Protein AF-A0A1M6HDS9-F1 (afdb_monomer_lite)

Organism: NCBI:txid1123357

Structure (mmCIF, N/CA/C/O backbone):
data_AF-A0A1M6HDS9-F1
#
_entry.id   AF-A0A1M6HDS9-F1
#
loop_
_atom_site.group_PDB
_atom_site.id
_atom_site.type_symbol
_atom_site.label_atom_id
_atom_site.label_alt_id
_atom_site.label_comp_id
_atom_site.label_asym_id
_atom_site.label_entity_id
_atom_site.label_seq_id
_atom_site.pdbx_PDB_ins_code
_atom_site.Cartn_x
_atom_site.Cartn_y
_atom_site.Cartn_z
_atom_site.occupancy
_atom_site.B_iso_or_equiv
_atom_site.auth_seq_id
_atom_site.auth_comp_id
_atom_site.auth_asym_id
_atom_site.auth_atom_id
_atom_site.pdbx_PDB_model_num
ATOM 1 N N . MET A 1 1 ? 6.296 21.618 15.521 1.00 46.56 1 MET A N 1
ATOM 2 C CA . MET A 1 1 ? 6.497 20.164 15.352 1.00 46.56 1 MET A CA 1
ATOM 3 C C . MET A 1 1 ? 5.386 19.654 14.455 1.00 46.56 1 MET A C 1
ATOM 5 O O . MET A 1 1 ? 4.232 19.790 14.834 1.00 46.56 1 MET A O 1
ATOM 9 N N . GLY A 1 2 ? 5.712 19.210 13.240 1.00 70.62 2 GLY A N 1
ATOM 10 C CA . GLY A 1 2 ? 4.711 18.719 12.289 1.00 70.62 2 GLY A CA 1
ATOM 11 C C . GLY A 1 2 ? 4.172 17.358 12.721 1.00 70.62 2 GLY A C 1
ATOM 12 O O . GLY A 1 2 ? 4.923 16.545 13.257 1.00 70.62 2 GLY A O 1
ATOM 13 N N . MET A 1 3 ? 2.880 17.123 12.509 1.00 78.19 3 MET A N 1
ATOM 14 C CA . MET A 1 3 ? 2.265 15.825 12.791 1.00 78.19 3 MET A CA 1
ATOM 15 C C . MET A 1 3 ? 2.908 14.748 11.917 1.00 78.19 3 MET A C 1
ATOM 17 O O . MET A 1 3 ? 3.199 14.991 10.742 1.00 78.19 3 MET A O 1
ATOM 21 N N . SER A 1 4 ? 3.138 13.563 12.474 1.00 87.75 4 SER A N 1
ATOM 22 C CA . SER A 1 4 ? 3.615 12.423 11.693 1.00 87.75 4 SER A CA 1
ATOM 23 C C . SER A 1 4 ? 2.498 11.874 10.805 1.00 87.75 4 SER A C 1
ATOM 25 O O . SER A 1 4 ? 1.312 12.048 11.085 1.00 87.75 4 SER A O 1
ATOM 27 N N . VAL A 1 5 ? 2.861 11.156 9.744 1.00 87.56 5 VAL A N 1
ATOM 28 C CA . VAL A 1 5 ? 1.887 10.470 8.880 1.00 87.56 5 VAL A CA 1
ATOM 29 C C . VAL A 1 5 ? 0.990 9.499 9.664 1.00 87.56 5 VAL A C 1
ATOM 31 O O . VAL A 1 5 ? -0.206 9.396 9.408 1.00 87.56 5 VAL A O 1
ATOM 34 N N . ALA A 1 6 ? 1.550 8.848 10.687 1.00 89.75 6 ALA A N 1
ATOM 35 C CA . ALA A 1 6 ? 0.832 7.952 11.585 1.00 89.75 6 ALA A CA 1
ATOM 36 C C . ALA A 1 6 ? -0.214 8.701 12.433 1.00 89.75 6 ALA A C 1
ATOM 38 O O . ALA A 1 6 ? -1.326 8.210 12.633 1.00 89.75 6 ALA A O 1
ATOM 39 N N . GLN A 1 7 ? 0.111 9.919 12.878 1.00 90.56 7 GLN A N 1
ATOM 40 C CA . GLN A 1 7 ? -0.838 10.796 13.567 1.00 90.56 7 GLN A CA 1
ATOM 41 C C . GLN A 1 7 ? -1.933 11.288 12.617 1.00 90.56 7 GLN A C 1
ATOM 43 O O . GLN A 1 7 ? -3.107 11.211 12.972 1.00 90.56 7 GLN A O 1
ATOM 48 N N . ARG A 1 8 ? -1.579 11.687 11.387 1.00 92.19 8 ARG A N 1
ATOM 49 C CA . ARG A 1 8 ? -2.563 12.083 10.366 1.00 92.19 8 ARG A CA 1
ATOM 50 C C . ARG A 1 8 ? -3.534 10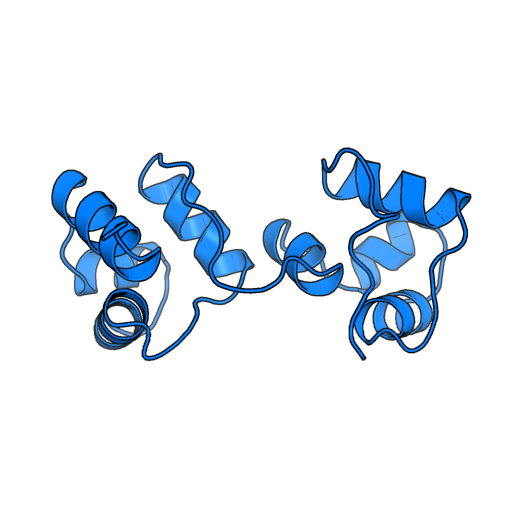.949 10.022 1.00 92.19 8 ARG A C 1
ATOM 52 O O . ARG A 1 8 ? -4.730 11.191 9.907 1.00 92.19 8 ARG A O 1
ATOM 59 N N . LEU A 1 9 ? -3.053 9.704 9.936 1.00 92.38 9 LEU A N 1
ATOM 60 C CA . LEU A 1 9 ? -3.911 8.525 9.763 1.00 92.38 9 LEU A CA 1
ATOM 61 C C . LEU A 1 9 ? -4.944 8.409 10.890 1.00 92.38 9 LEU A C 1
ATOM 63 O O . LEU A 1 9 ? -6.128 8.183 10.636 1.00 92.38 9 LEU A O 1
ATOM 67 N N . ARG A 1 10 ? -4.495 8.557 12.140 1.00 92.81 10 ARG A N 1
ATOM 68 C CA . ARG A 1 10 ? -5.378 8.495 13.307 1.00 92.81 10 ARG A CA 1
ATOM 69 C C . ARG A 1 10 ? -6.440 9.588 13.254 1.00 92.81 10 ARG A C 1
ATOM 71 O O . ARG A 1 10 ? -7.604 9.303 13.523 1.00 92.81 10 ARG A O 1
ATOM 78 N N . GLU A 1 11 ? -6.049 10.814 12.928 1.00 92.94 11 GLU A N 1
ATOM 79 C CA . GLU A 1 11 ? -6.971 11.945 12.803 1.00 92.94 11 GLU A CA 1
ATOM 80 C C . GLU A 1 11 ? -7.995 11.716 11.696 1.00 92.94 11 GLU A C 1
ATOM 82 O O . GLU A 1 11 ? -9.188 11.843 11.956 1.00 92.94 11 GLU A O 1
ATOM 87 N N . ALA A 1 12 ? -7.559 11.274 10.514 1.00 92.88 12 ALA A N 1
ATOM 88 C CA . ALA A 1 12 ? -8.449 10.946 9.404 1.00 92.88 12 ALA A CA 1
ATOM 89 C C . ALA A 1 12 ? -9.452 9.842 9.783 1.00 92.88 12 ALA A C 1
ATOM 91 O O . ALA A 1 12 ? -10.650 9.971 9.533 1.00 92.88 12 ALA A O 1
ATOM 92 N N . ARG A 1 13 ? -9.001 8.781 10.473 1.00 95.00 13 ARG A N 1
ATOM 93 C CA . ARG A 1 13 ? -9.898 7.725 10.969 1.00 95.00 13 ARG A CA 1
ATOM 94 C C . ARG A 1 13 ? -10.936 8.275 11.953 1.00 95.00 13 ARG A C 1
ATOM 96 O O . ARG A 1 13 ? -12.104 7.893 11.886 1.00 95.00 13 ARG A O 1
ATOM 103 N N . VAL A 1 14 ? -10.510 9.116 12.897 1.00 94.50 14 VAL A N 1
ATOM 104 C CA . VAL A 1 14 ? -11.399 9.707 13.910 1.00 94.50 14 VAL A CA 1
ATOM 105 C C . VAL A 1 14 ? -12.389 10.681 13.271 1.00 94.50 14 VAL A C 1
ATOM 107 O O . VAL A 1 14 ? -13.565 10.639 13.620 1.00 94.50 14 VAL A O 1
ATOM 110 N N . ALA A 1 15 ? -11.952 11.489 12.304 1.00 93.12 15 ALA A N 1
ATOM 111 C CA . ALA A 1 15 ? -12.812 12.386 11.535 1.00 93.12 15 ALA A CA 1
ATOM 112 C C . ALA A 1 15 ? -13.873 11.617 10.730 1.00 93.12 15 ALA A C 1
ATOM 114 O O . ALA A 1 15 ? -15.022 12.042 10.664 1.00 93.12 15 ALA A O 1
ATOM 115 N N . ALA A 1 16 ? -13.524 10.435 10.211 1.00 91.94 16 ALA A N 1
ATOM 116 C CA . ALA A 1 16 ? -14.464 9.517 9.567 1.00 91.94 16 ALA A CA 1
ATOM 117 C C . ALA A 1 16 ? -15.388 8.767 10.557 1.00 91.94 16 ALA A C 1
ATOM 119 O O . ALA A 1 16 ? -16.192 7.932 10.142 1.00 91.94 16 ALA A O 1
ATOM 120 N N . GLY A 1 17 ? -15.265 9.008 11.869 1.00 94.12 17 GLY A N 1
ATOM 121 C CA . GLY A 1 17 ? -16.089 8.372 12.902 1.00 94.12 17 GLY A CA 1
ATOM 122 C C . GLY A 1 17 ? -15.838 6.869 13.072 1.00 94.12 17 GLY A C 1
ATOM 123 O O . GLY A 1 17 ? -16.690 6.158 13.605 1.00 94.12 17 GLY A O 1
ATOM 124 N N . LEU A 1 18 ? -14.692 6.360 12.609 1.00 94.12 18 LEU A N 1
ATOM 125 C CA . LEU A 1 18 ? -14.389 4.930 12.610 1.00 94.12 18 LEU A CA 1
ATOM 126 C C . LEU A 1 18 ? -13.557 4.526 13.826 1.00 94.12 18 LEU A C 1
ATOM 128 O O . LEU A 1 18 ? -12.581 5.185 14.179 1.00 94.12 18 LEU A O 1
ATOM 132 N N . THR A 1 19 ? -13.858 3.380 14.434 1.00 95.12 19 THR A N 1
ATOM 133 C CA . THR A 1 19 ? -12.933 2.730 15.376 1.00 95.12 19 THR A CA 1
ATOM 134 C C . THR A 1 19 ? -11.798 2.021 14.630 1.00 95.12 19 THR A C 1
ATOM 136 O O . THR A 1 19 ? -11.907 1.714 13.442 1.00 95.12 19 THR A O 1
ATOM 139 N N . GLN A 1 20 ? -10.695 1.710 15.321 1.00 94.19 20 GLN A N 1
ATOM 140 C CA . GLN A 1 20 ? -9.591 0.935 14.731 1.00 94.19 20 GLN A CA 1
ATOM 141 C C . GLN A 1 20 ? -10.064 -0.438 14.221 1.00 94.19 20 GLN A C 1
ATOM 143 O O . GLN A 1 20 ? -9.658 -0.867 13.145 1.00 94.19 20 GLN A O 1
ATOM 148 N N . ALA A 1 21 ? -10.968 -1.099 14.953 1.00 93.81 21 ALA A N 1
ATOM 149 C CA . ALA A 1 21 ? -11.562 -2.371 14.543 1.00 93.81 21 ALA A CA 1
ATOM 150 C C . ALA A 1 21 ? -12.484 -2.221 13.321 1.00 93.81 21 ALA A C 1
ATOM 152 O O . ALA A 1 21 ? -12.467 -3.061 12.429 1.00 93.81 21 ALA A O 1
ATOM 153 N N . GLN A 1 22 ? -13.253 -1.133 13.241 1.00 93.69 22 GLN A N 1
ATOM 154 C CA . GLN A 1 22 ? -14.111 -0.844 12.091 1.00 93.69 22 GLN A CA 1
ATOM 155 C C . GLN A 1 22 ? -13.313 -0.507 10.828 1.00 93.69 22 GLN A C 1
ATOM 157 O O . GLN A 1 22 ? -13.712 -0.911 9.737 1.00 93.69 22 GLN A O 1
ATOM 162 N N . LEU A 1 23 ? -12.201 0.224 10.959 1.00 93.19 23 LEU A N 1
ATOM 163 C CA . LEU A 1 23 ? -11.285 0.459 9.845 1.00 93.19 23 LEU A CA 1
ATOM 164 C C . LEU A 1 23 ? -10.639 -0.862 9.405 1.00 93.19 23 LEU A C 1
ATOM 166 O O . LEU A 1 23 ? -10.636 -1.172 8.219 1.00 93.19 23 LEU A O 1
ATOM 170 N N . ALA A 1 24 ? -10.175 -1.676 10.357 1.00 93.06 24 ALA A N 1
ATOM 171 C CA . ALA A 1 24 ? -9.604 -2.989 10.073 1.00 93.06 24 ALA A CA 1
ATOM 172 C C . ALA A 1 24 ? -10.577 -3.905 9.312 1.00 93.06 24 ALA A C 1
ATOM 174 O O . ALA A 1 24 ? -10.217 -4.463 8.277 1.00 93.06 24 ALA A O 1
ATOM 175 N N . ALA A 1 25 ? -11.825 -3.991 9.781 1.00 91.88 25 ALA A N 1
ATOM 176 C CA . ALA A 1 25 ? -12.868 -4.791 9.151 1.00 91.88 25 ALA A CA 1
ATOM 177 C C . ALA A 1 25 ? -13.155 -4.337 7.714 1.00 91.88 25 ALA A C 1
ATOM 179 O O . ALA A 1 25 ? -13.240 -5.169 6.815 1.00 91.88 25 ALA A O 1
ATOM 180 N N . ARG A 1 26 ? -13.245 -3.022 7.470 1.00 92.50 26 ARG A N 1
ATOM 181 C CA . ARG A 1 26 ? -13.474 -2.500 6.115 1.00 92.50 26 ARG A CA 1
ATOM 182 C C . ARG A 1 26 ? -12.286 -2.710 5.169 1.00 92.50 26 ARG A C 1
ATOM 184 O O . ARG A 1 26 ? -12.490 -2.829 3.968 1.00 92.50 26 ARG A O 1
ATOM 191 N N . LEU A 1 27 ? -11.065 -2.770 5.699 1.00 89.81 27 LEU A N 1
ATOM 192 C CA . LEU A 1 27 ? -9.852 -3.073 4.931 1.00 89.81 27 LEU A CA 1
ATOM 193 C C . LEU A 1 27 ? -9.618 -4.581 4.738 1.00 89.81 27 LEU A C 1
ATOM 195 O O . LEU A 1 27 ? -8.647 -4.960 4.086 1.00 89.81 27 LEU A O 1
ATOM 199 N N . GLY A 1 28 ? -10.444 -5.444 5.339 1.00 87.69 28 GLY A N 1
ATOM 200 C CA . GLY A 1 28 ? -10.245 -6.894 5.315 1.00 87.69 28 GLY A CA 1
ATOM 201 C C . GLY A 1 28 ? -9.005 -7.366 6.084 1.00 87.69 28 GLY A C 1
ATOM 202 O O . GLY A 1 28 ? -8.472 -8.435 5.793 1.00 87.69 28 GLY A O 1
ATOM 203 N N . VAL A 1 29 ? -8.511 -6.587 7.054 1.00 87.62 29 VAL A N 1
ATOM 204 C CA . VAL A 1 29 ? -7.377 -6.985 7.904 1.00 87.62 29 VAL A CA 1
ATOM 205 C C . VAL A 1 29 ? -7.867 -7.569 9.231 1.00 87.62 29 VAL A C 1
ATOM 207 O O . VAL A 1 29 ? -8.854 -7.110 9.793 1.00 87.62 29 VAL A O 1
ATOM 210 N N . ALA A 1 30 ? -7.150 -8.578 9.739 1.00 77.94 30 ALA A N 1
ATOM 211 C CA . ALA A 1 30 ? -7.626 -9.462 10.812 1.00 77.94 30 ALA A CA 1
ATOM 212 C C . ALA A 1 30 ? -8.155 -8.779 12.093 1.00 77.94 30 ALA A C 1
ATOM 214 O O . ALA A 1 30 ? -9.109 -9.278 12.678 1.00 77.94 30 ALA A O 1
ATOM 215 N N . ASP A 1 31 ? -7.559 -7.670 12.545 1.00 84.50 31 ASP A N 1
ATOM 216 C CA . ASP A 1 31 ? -8.011 -6.967 13.749 1.00 84.50 31 ASP A CA 1
ATOM 217 C C . ASP A 1 31 ? -7.510 -5.509 13.798 1.00 84.50 31 ASP A C 1
ATOM 219 O O . ASP A 1 31 ? -6.624 -5.088 13.042 1.00 84.50 31 ASP A O 1
ATOM 223 N N . GLY A 1 32 ? -8.083 -4.733 14.726 1.00 85.94 32 GLY A N 1
ATOM 224 C CA . GLY A 1 32 ? -7.739 -3.328 14.960 1.00 85.94 32 GLY A CA 1
ATOM 225 C C . GLY A 1 32 ? -6.350 -3.089 15.564 1.00 85.94 32 GLY A C 1
ATOM 226 O O . GLY A 1 32 ? -5.873 -1.954 15.534 1.00 85.94 32 GLY A O 1
ATOM 227 N N . THR A 1 33 ? -5.656 -4.117 16.069 1.00 90.19 33 THR A N 1
ATOM 228 C CA . THR A 1 33 ? -4.304 -3.947 16.635 1.00 90.19 33 THR A CA 1
ATOM 229 C C . THR A 1 33 ? -3.297 -3.570 15.555 1.00 90.19 33 THR A C 1
ATOM 231 O O . THR A 1 33 ? -2.360 -2.812 15.814 1.00 90.19 33 THR A O 1
ATOM 234 N N . ARG A 1 34 ? -3.532 -4.019 14.315 1.00 90.25 34 ARG A N 1
ATOM 235 C CA . ARG A 1 34 ? -2.706 -3.657 13.162 1.00 90.25 34 ARG A CA 1
ATOM 236 C C . ARG A 1 34 ? -2.832 -2.175 12.821 1.00 90.25 34 ARG A C 1
ATOM 238 O O . ARG A 1 34 ? -1.820 -1.504 12.654 1.00 90.25 34 ARG A O 1
ATOM 245 N N . VAL A 1 35 ? -4.059 -1.654 12.839 1.00 91.44 35 VAL A N 1
ATOM 246 C CA . VAL A 1 35 ? -4.334 -0.217 12.685 1.00 91.44 35 VAL A CA 1
ATOM 247 C C . VAL A 1 35 ? -3.682 0.579 13.815 1.00 91.44 35 VAL A C 1
ATOM 249 O O . VAL A 1 35 ? -3.017 1.578 13.560 1.00 91.44 35 VAL A O 1
ATOM 252 N N . ALA A 1 36 ? -3.773 0.100 15.059 1.00 91.81 36 ALA A N 1
ATOM 253 C CA . ALA A 1 36 ? -3.104 0.739 16.188 1.00 91.81 36 ALA A CA 1
ATOM 254 C C . ALA A 1 36 ? -1.574 0.763 16.030 1.00 91.81 36 ALA A C 1
ATOM 256 O O . ALA A 1 36 ? -0.934 1.738 16.414 1.00 91.81 36 ALA A O 1
ATOM 257 N N . ALA A 1 37 ? -0.961 -0.294 15.491 1.00 91.12 37 ALA A N 1
ATOM 258 C CA . ALA A 1 37 ? 0.474 -0.309 15.220 1.00 91.12 37 ALA A CA 1
ATOM 259 C C . ALA A 1 37 ? 0.861 0.739 14.163 1.00 91.12 37 ALA A C 1
ATOM 261 O O . ALA A 1 37 ? 1.869 1.421 14.343 1.00 91.12 37 ALA A O 1
ATOM 262 N N . TRP A 1 38 ? 0.039 0.916 13.122 1.00 92.56 38 TRP A N 1
ATOM 263 C CA . TRP A 1 38 ? 0.233 1.944 12.096 1.00 92.56 38 TRP A CA 1
ATOM 264 C C . TRP A 1 38 ? 0.106 3.361 12.659 1.00 92.56 38 TRP A C 1
ATOM 266 O O . TRP A 1 38 ? 0.984 4.187 12.434 1.00 92.56 38 TRP A O 1
ATOM 276 N N . GLU A 1 39 ? -0.927 3.627 13.461 1.00 92.06 39 GLU A N 1
ATOM 277 C CA . GLU A 1 39 ? -1.178 4.941 14.080 1.00 92.06 39 GLU A CA 1
ATOM 278 C C . GLU A 1 39 ? -0.110 5.357 15.100 1.00 92.06 39 GLU A C 1
ATOM 280 O O . GLU A 1 39 ? 0.084 6.545 15.352 1.00 92.06 39 GLU A O 1
ATOM 285 N N . HIS A 1 40 ? 0.602 4.390 15.682 1.00 90.06 40 HIS A N 1
ATOM 286 C CA . HIS A 1 40 ? 1.735 4.648 16.575 1.00 90.06 40 HIS A CA 1
ATOM 287 C C . HIS A 1 40 ? 3.093 4.608 15.860 1.00 90.06 40 HIS A C 1
ATOM 289 O O . HIS A 1 40 ? 4.121 4.716 16.524 1.00 90.06 40 HIS A O 1
ATOM 295 N N . GLY A 1 41 ? 3.125 4.400 14.539 1.00 86.50 41 GLY A N 1
ATOM 296 C CA . GLY A 1 41 ? 4.370 4.278 13.774 1.00 86.50 41 GLY A CA 1
ATOM 297 C C . GLY A 1 41 ? 5.201 3.032 14.107 1.00 86.50 41 GLY A C 1
ATOM 298 O O . GLY A 1 41 ? 6.370 2.963 13.746 1.00 86.50 41 GLY A O 1
ATOM 299 N N . ARG A 1 42 ? 4.618 2.034 14.787 1.00 87.56 42 ARG A N 1
ATOM 300 C CA . ARG A 1 42 ? 5.283 0.758 15.118 1.00 87.56 42 ARG A CA 1
ATOM 301 C C . ARG A 1 42 ? 5.347 -0.203 13.929 1.00 87.56 42 ARG A C 1
ATOM 303 O O . ARG A 1 42 ? 6.095 -1.172 13.969 1.00 87.56 42 ARG A O 1
ATOM 310 N N . ALA A 1 43 ? 4.540 0.041 12.901 1.00 87.44 43 ALA A N 1
ATOM 311 C CA . ALA A 1 43 ? 4.540 -0.700 11.648 1.00 87.44 43 ALA A CA 1
ATOM 312 C C . ALA A 1 43 ? 4.098 0.214 10.501 1.00 87.44 43 ALA A C 1
ATOM 314 O O . ALA A 1 43 ? 3.358 1.173 10.724 1.00 87.44 43 ALA A O 1
ATOM 315 N N . THR A 1 44 ? 4.489 -0.120 9.274 1.00 85.12 44 THR A N 1
ATOM 316 C CA . THR A 1 44 ? 3.995 0.541 8.063 1.00 85.12 44 THR A CA 1
ATOM 317 C C . THR A 1 44 ? 2.937 -0.329 7.375 1.00 85.12 44 THR A C 1
ATOM 319 O O . THR A 1 44 ? 3.113 -1.548 7.259 1.00 85.12 44 THR A O 1
ATOM 322 N N . PRO A 1 45 ? 1.803 0.250 6.945 1.00 86.69 45 PRO A N 1
ATOM 323 C CA . PRO A 1 45 ? 0.848 -0.442 6.090 1.00 86.69 45 PRO A CA 1
ATOM 324 C C . PRO A 1 45 ? 1.513 -0.862 4.782 1.00 86.69 45 PRO A C 1
ATOM 326 O O . PRO A 1 45 ? 2.375 -0.165 4.252 1.00 86.69 45 PRO A O 1
ATOM 329 N N . HIS A 1 46 ? 1.081 -1.989 4.226 1.00 87.50 46 HIS A N 1
ATOM 330 C CA . HIS A 1 46 ? 1.475 -2.354 2.872 1.00 87.50 46 HIS A CA 1
ATOM 331 C C . HIS A 1 46 ? 0.943 -1.297 1.876 1.00 87.50 46 HIS A C 1
ATOM 333 O O . HIS A 1 46 ? -0.185 -0.843 2.070 1.00 87.50 46 HIS A O 1
ATOM 339 N N . PRO A 1 47 ? 1.657 -0.936 0.790 1.00 86.44 47 PRO A N 1
ATOM 340 C CA . PRO A 1 47 ? 1.246 0.151 -0.115 1.00 86.44 47 PRO A CA 1
ATOM 341 C C . PRO A 1 47 ? -0.169 -0.002 -0.694 1.00 86.44 47 PRO A C 1
ATOM 343 O O . PRO A 1 47 ? -0.921 0.964 -0.782 1.00 86.44 47 PRO A O 1
ATOM 346 N N . ALA A 1 48 ? -0.576 -1.234 -1.020 1.00 87.38 48 ALA A N 1
ATOM 347 C CA . ALA A 1 48 ? -1.952 -1.529 -1.440 1.00 87.38 48 ALA A CA 1
ATOM 348 C C . ALA A 1 48 ? -2.979 -1.209 -0.337 1.00 87.38 48 ALA A C 1
ATOM 350 O O . ALA A 1 48 ? -4.029 -0.626 -0.592 1.00 87.38 48 ALA A O 1
ATOM 351 N N . THR A 1 49 ? -2.657 -1.561 0.911 1.00 90.12 49 THR A N 1
ATOM 352 C CA . THR A 1 49 ? -3.489 -1.251 2.079 1.00 90.12 49 THR A CA 1
ATOM 353 C C . THR A 1 49 ? -3.504 0.248 2.357 1.00 90.12 49 THR A C 1
ATOM 355 O O . THR A 1 49 ? -4.550 0.774 2.713 1.00 90.12 49 THR A O 1
ATOM 358 N N . TRP A 1 50 ? -2.385 0.951 2.160 1.00 90.81 50 TRP A N 1
ATOM 359 C CA . TRP A 1 50 ? -2.328 2.407 2.286 1.00 90.81 50 TRP A CA 1
ATOM 360 C C . TRP A 1 50 ? -3.239 3.107 1.277 1.00 90.81 50 TRP A C 1
ATOM 362 O O . TRP A 1 50 ? -4.036 3.962 1.654 1.00 90.81 50 TRP A O 1
ATOM 372 N N . ALA A 1 51 ? -3.182 2.691 0.010 1.00 88.12 51 ALA A N 1
ATOM 373 C CA . ALA A 1 51 ? -4.063 3.214 -1.029 1.00 88.12 51 ALA A CA 1
ATOM 374 C C . ALA A 1 51 ? -5.544 2.958 -0.693 1.00 88.12 51 ALA A C 1
ATOM 376 O O . ALA A 1 51 ? -6.382 3.847 -0.855 1.00 88.12 51 ALA A O 1
ATOM 377 N N . ALA A 1 52 ? -5.861 1.773 -0.159 1.00 90.25 52 ALA A N 1
ATOM 378 C CA . ALA A 1 52 ? -7.206 1.441 0.305 1.00 90.25 52 ALA A CA 1
ATOM 379 C C . ALA A 1 52 ? -7.649 2.308 1.496 1.00 90.25 52 ALA A C 1
ATOM 381 O O . ALA A 1 52 ? -8.785 2.764 1.514 1.00 90.25 52 ALA A O 1
ATOM 382 N N . ILE A 1 53 ? -6.761 2.583 2.459 1.00 91.75 53 ILE A N 1
ATOM 383 C CA . ILE A 1 53 ? -7.023 3.503 3.577 1.00 91.75 53 ILE A CA 1
ATOM 384 C C . ILE A 1 53 ? -7.366 4.900 3.057 1.00 91.75 53 ILE A C 1
ATOM 386 O O . ILE A 1 53 ? -8.390 5.447 3.454 1.00 91.75 53 ILE A O 1
ATOM 390 N N . CYS A 1 54 ? -6.537 5.454 2.169 1.00 91.06 54 CYS A N 1
ATOM 391 C CA . CYS A 1 54 ? -6.736 6.788 1.597 1.00 91.06 54 CYS A CA 1
ATOM 392 C C . CYS A 1 54 ? -8.069 6.878 0.847 1.00 91.06 54 CYS A C 1
ATOM 394 O O . CYS A 1 54 ? -8.851 7.797 1.072 1.00 91.06 54 CYS A O 1
ATOM 396 N N . SER A 1 55 ? -8.372 5.857 0.039 1.00 90.56 55 SER A N 1
ATOM 397 C CA . SER A 1 55 ? -9.639 5.763 -0.694 1.00 90.56 55 SER A CA 1
ATOM 398 C C . SER A 1 55 ? -10.846 5.642 0.241 1.00 90.56 55 SER A C 1
ATOM 400 O O . SER A 1 55 ? -11.909 6.178 -0.043 1.00 90.56 55 SER A O 1
ATOM 402 N N . LEU A 1 56 ? -10.703 4.924 1.358 1.00 92.62 56 LEU A N 1
ATOM 403 C CA . LEU A 1 56 ? -11.791 4.679 2.303 1.00 92.62 56 LEU A CA 1
ATOM 404 C C . LEU A 1 56 ? -12.086 5.881 3.198 1.00 92.62 56 LEU A C 1
ATOM 406 O O . LEU A 1 56 ? -13.237 6.116 3.556 1.00 92.62 56 LEU A O 1
ATOM 410 N N . LEU A 1 57 ? -11.039 6.598 3.593 1.00 91.38 57 LEU A N 1
ATOM 411 C CA . LEU A 1 57 ? -11.121 7.783 4.441 1.00 91.38 57 LEU A CA 1
ATOM 412 C C . LEU A 1 57 ? -11.295 9.079 3.628 1.00 91.38 57 LEU A C 1
ATOM 414 O O . LEU A 1 57 ? -11.303 10.145 4.233 1.00 91.38 57 LEU A O 1
ATOM 418 N N . ASP A 1 58 ? -11.418 8.979 2.298 1.00 90.00 58 ASP A N 1
ATOM 419 C CA . ASP A 1 58 ? -11.520 10.100 1.349 1.00 90.00 58 ASP A CA 1
ATOM 420 C C . ASP A 1 58 ? -10.458 11.183 1.605 1.00 90.00 58 ASP A C 1
ATOM 422 O O . ASP A 1 58 ? -10.736 12.366 1.799 1.00 90.00 58 ASP A O 1
ATOM 426 N N . THR A 1 59 ? -9.203 10.744 1.713 1.00 88.06 59 THR A N 1
ATOM 427 C CA . THR A 1 59 ? -8.083 11.594 2.122 1.00 88.06 59 THR A CA 1
ATOM 428 C C . THR A 1 59 ? -6.834 11.279 1.313 1.00 88.06 59 THR A C 1
ATOM 430 O O . THR A 1 59 ? -6.547 10.120 1.019 1.00 88.06 59 THR A O 1
ATOM 433 N N . ASP A 1 60 ? -6.068 12.315 0.983 1.00 84.00 60 ASP A N 1
ATOM 434 C CA . ASP A 1 60 ? -4.773 12.185 0.318 1.00 84.00 60 ASP A CA 1
ATOM 435 C C . ASP A 1 60 ? -3.650 12.270 1.359 1.00 84.00 60 ASP A C 1
ATOM 437 O O . ASP A 1 60 ? -3.037 13.316 1.590 1.00 84.00 60 ASP A O 1
ATOM 441 N N . LEU A 1 61 ? -3.446 11.167 2.087 1.00 84.50 61 LEU A N 1
ATOM 442 C CA . LEU A 1 61 ? -2.361 11.064 3.055 1.00 84.50 61 LEU A CA 1
ATOM 443 C C . LEU A 1 61 ? -1.072 10.626 2.356 1.00 84.50 61 LEU A C 1
ATOM 445 O O . LEU A 1 61 ? -1.019 9.586 1.695 1.00 84.50 61 LEU A O 1
ATOM 449 N N . GLU A 1 62 ? -0.004 11.381 2.603 1.00 83.25 62 GLU A N 1
ATOM 450 C CA . GLU A 1 62 ? 1.362 11.021 2.215 1.00 83.25 62 GLU A CA 1
ATOM 451 C C . GLU A 1 62 ? 1.693 9.579 2.633 1.00 83.25 62 GLU A C 1
ATOM 453 O O . GLU A 1 62 ? 1.429 9.198 3.768 1.00 83.25 62 GLU A O 1
ATOM 458 N N . GLU A 1 63 ? 2.255 8.755 1.744 1.00 78.81 63 GLU A N 1
ATOM 459 C CA . GLU A 1 63 ? 2.559 7.360 2.088 1.00 78.81 63 GLU A CA 1
ATOM 460 C C . GLU A 1 63 ? 3.712 7.264 3.098 1.00 78.81 63 GLU A C 1
ATOM 462 O O . GLU A 1 63 ? 4.753 7.893 2.906 1.00 78.81 63 GLU A O 1
ATOM 467 N N . PRO A 1 64 ? 3.579 6.458 4.169 1.00 76.81 64 PRO A N 1
ATOM 468 C CA . PRO A 1 64 ? 4.687 6.196 5.071 1.00 76.81 64 PRO A CA 1
ATOM 469 C C . PRO A 1 64 ? 5.805 5.424 4.358 1.00 76.81 64 PRO A C 1
ATOM 471 O O . PRO A 1 64 ? 5.628 4.269 3.973 1.00 76.81 64 PRO A O 1
ATOM 474 N N . GLY A 1 65 ? 6.990 6.029 4.287 1.00 75.00 65 GLY A N 1
ATOM 475 C CA . GLY A 1 65 ? 8.204 5.402 3.760 1.00 75.00 65 GLY A CA 1
ATOM 476 C C . GLY A 1 65 ? 8.568 5.860 2.347 1.00 75.00 65 GLY A C 1
ATOM 477 O O . GLY A 1 65 ? 8.041 6.836 1.827 1.00 75.00 65 GLY A O 1
ATOM 478 N N . GLU A 1 66 ? 9.529 5.167 1.738 1.00 75.62 66 GLU A N 1
ATOM 479 C CA . GLU A 1 66 ? 10.062 5.525 0.422 1.00 75.62 66 GLU A CA 1
ATOM 480 C C . GLU A 1 66 ? 9.164 5.010 -0.712 1.00 75.62 66 GLU A C 1
ATOM 482 O O . GLU A 1 66 ? 8.781 3.833 -0.752 1.00 75.62 66 GLU A O 1
ATOM 487 N N . VAL A 1 67 ? 8.864 5.876 -1.681 1.00 79.75 67 VAL A N 1
ATOM 488 C CA . VAL A 1 67 ? 8.126 5.477 -2.881 1.00 79.75 67 VAL A CA 1
ATOM 489 C C . VAL A 1 67 ? 9.071 4.774 -3.855 1.00 79.75 67 VAL A C 1
ATOM 491 O O . VAL A 1 67 ? 9.966 5.386 -4.425 1.00 79.75 67 VAL A O 1
ATOM 494 N N . THR A 1 68 ? 8.836 3.484 -4.088 1.00 85.69 68 THR A N 1
ATOM 495 C CA . THR A 1 68 ? 9.652 2.618 -4.949 1.00 85.69 68 THR A CA 1
ATOM 496 C C . THR A 1 68 ? 8.818 2.055 -6.099 1.00 85.69 68 THR A C 1
ATOM 498 O O . THR A 1 68 ? 7.588 2.038 -6.042 1.00 85.69 68 THR A O 1
ATOM 501 N N . LEU A 1 69 ? 9.465 1.491 -7.126 1.00 87.00 69 LEU A N 1
ATOM 502 C CA . LEU A 1 69 ? 8.759 0.768 -8.200 1.00 87.00 69 LEU A CA 1
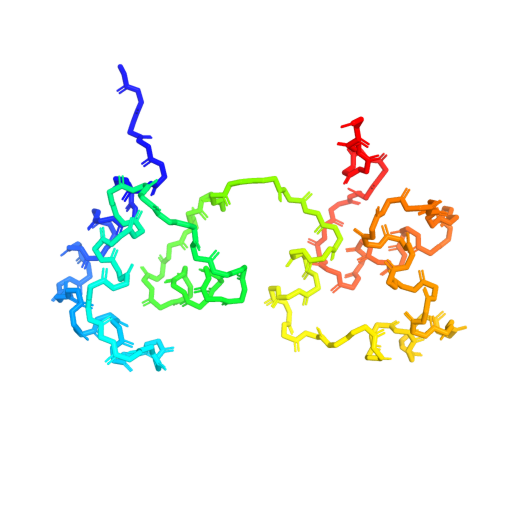ATOM 503 C C . LEU A 1 69 ? 7.832 -0.324 -7.655 1.00 87.00 69 LEU A C 1
ATOM 505 O O . LEU A 1 69 ? 6.724 -0.515 -8.155 1.00 87.00 69 LEU A O 1
ATOM 509 N N . ARG A 1 70 ? 8.276 -1.010 -6.598 1.00 87.75 70 ARG A N 1
ATOM 510 C CA . ARG A 1 70 ? 7.485 -2.038 -5.933 1.00 87.75 70 ARG A CA 1
ATOM 511 C C . ARG A 1 70 ? 6.258 -1.436 -5.260 1.00 87.75 70 ARG A C 1
ATOM 513 O O . ARG A 1 70 ? 5.175 -1.985 -5.430 1.00 87.75 70 ARG A O 1
ATOM 520 N N . SER A 1 71 ? 6.392 -0.341 -4.508 1.00 86.25 71 SER A N 1
ATOM 521 C CA . SER A 1 71 ? 5.224 0.266 -3.858 1.00 86.25 71 SER A CA 1
ATOM 522 C C . SER A 1 71 ? 4.236 0.816 -4.884 1.00 86.25 71 SER A C 1
ATOM 524 O O . SER A 1 71 ? 3.050 0.518 -4.774 1.00 86.25 71 SER A O 1
ATOM 526 N N . LEU A 1 72 ? 4.711 1.473 -5.947 1.00 87.75 72 LEU A N 1
ATOM 527 C CA . LEU A 1 72 ? 3.876 1.939 -7.061 1.00 87.75 72 LEU A CA 1
ATOM 528 C C . LEU A 1 72 ? 3.087 0.808 -7.729 1.00 87.75 72 LEU A C 1
ATOM 530 O O . LEU A 1 72 ? 1.882 0.944 -7.943 1.00 87.75 72 LEU A O 1
ATOM 534 N N . ARG A 1 73 ? 3.736 -0.331 -7.993 1.00 93.12 73 ARG A N 1
ATOM 535 C CA . ARG A 1 73 ? 3.059 -1.520 -8.518 1.00 93.12 73 ARG A CA 1
ATOM 536 C C . ARG A 1 73 ? 1.968 -2.014 -7.566 1.00 93.12 73 ARG A C 1
ATOM 538 O O . ARG A 1 73 ? 0.847 -2.292 -7.987 1.00 93.12 73 ARG A O 1
ATOM 545 N N . LEU A 1 74 ? 2.291 -2.118 -6.279 1.00 88.75 74 LEU A N 1
ATOM 546 C CA . LEU A 1 74 ? 1.376 -2.636 -5.264 1.00 88.75 74 LEU A CA 1
ATOM 547 C C . LEU A 1 74 ? 0.179 -1.706 -5.023 1.00 88.75 74 LEU A C 1
ATOM 549 O O . LEU A 1 74 ? -0.914 -2.212 -4.796 1.00 88.75 74 LEU A O 1
ATOM 553 N N . ARG A 1 75 ? 0.337 -0.378 -5.136 1.00 85.88 75 ARG A N 1
ATOM 554 C CA . ARG A 1 75 ? -0.785 0.587 -5.096 1.00 85.88 75 ARG A CA 1
ATOM 555 C C . ARG A 1 75 ? -1.847 0.283 -6.151 1.00 85.88 75 ARG A C 1
ATOM 557 O O . ARG A 1 75 ? -3.030 0.483 -5.911 1.00 85.88 75 ARG A O 1
ATOM 564 N N . ARG A 1 76 ? -1.416 -0.199 -7.319 1.00 86.56 76 ARG A N 1
ATOM 565 C CA . ARG A 1 76 ? -2.292 -0.573 -8.437 1.00 86.56 76 ARG A CA 1
ATOM 566 C C . ARG A 1 76 ? -2.818 -2.008 -8.337 1.00 86.56 76 ARG A C 1
ATOM 568 O O . ARG A 1 76 ? -3.538 -2.438 -9.226 1.00 86.56 76 ARG A O 1
ATOM 575 N N . GLY A 1 77 ? -2.445 -2.755 -7.294 1.00 88.06 77 GLY A N 1
ATOM 576 C CA . GLY A 1 77 ? -2.817 -4.163 -7.139 1.00 88.06 77 GLY A CA 1
ATOM 577 C C . GLY A 1 77 ? -2.185 -5.092 -8.181 1.00 88.06 77 GLY A C 1
ATOM 578 O O . GLY A 1 77 ? -2.632 -6.224 -8.324 1.00 88.06 77 GLY A O 1
ATOM 579 N N . LEU A 1 78 ? -1.157 -4.633 -8.902 1.00 91.56 78 LEU A N 1
ATOM 580 C CA . LEU A 1 78 ? -0.551 -5.377 -10.004 1.00 91.56 78 LEU A CA 1
ATOM 581 C C . LEU A 1 78 ? 0.497 -6.376 -9.504 1.00 91.56 78 LEU A C 1
ATOM 583 O O . LEU A 1 78 ? 1.254 -6.116 -8.559 1.00 91.56 78 LEU A O 1
ATOM 587 N N . THR A 1 79 ? 0.610 -7.503 -10.191 1.00 93.94 79 THR A N 1
ATOM 588 C CA . THR A 1 79 ? 1.716 -8.452 -10.029 1.00 93.94 79 THR A CA 1
ATOM 589 C C . THR A 1 79 ? 2.900 -8.064 -10.926 1.00 93.94 79 THR A C 1
ATOM 591 O O . THR A 1 79 ? 2.732 -7.319 -11.897 1.00 93.94 79 THR A O 1
ATOM 594 N N . PRO A 1 80 ? 4.139 -8.503 -10.621 1.00 93.75 80 PRO A N 1
ATOM 595 C CA . PRO A 1 80 ? 5.264 -8.321 -11.541 1.00 93.75 80 PRO A CA 1
ATOM 596 C C . PRO A 1 80 ? 4.989 -8.899 -12.933 1.00 93.75 80 PRO A C 1
ATOM 598 O O . PRO A 1 80 ? 5.509 -8.386 -13.919 1.00 93.75 80 PRO A O 1
ATOM 601 N N . GLU A 1 81 ? 4.182 -9.955 -13.002 1.00 95.88 81 GLU A N 1
ATOM 602 C CA . GLU A 1 81 ? 3.738 -10.611 -14.224 1.00 95.88 81 GLU A CA 1
ATOM 603 C C . GLU A 1 81 ? 2.806 -9.707 -15.047 1.00 95.88 81 GLU A C 1
ATOM 605 O O . GLU A 1 81 ? 3.031 -9.569 -16.247 1.00 95.88 81 GLU A O 1
ATOM 610 N N . ASP A 1 82 ? 1.857 -9.010 -14.413 1.00 95.12 82 ASP A N 1
ATOM 611 C CA . ASP A 1 82 ? 0.971 -8.053 -15.099 1.00 95.12 82 ASP A CA 1
ATOM 612 C C . ASP A 1 82 ? 1.769 -6.897 -15.711 1.00 95.12 82 ASP A C 1
ATOM 614 O O . ASP A 1 82 ? 1.609 -6.554 -16.881 1.00 95.12 82 ASP A O 1
ATOM 618 N N . VAL A 1 83 ? 2.700 -6.328 -14.936 1.00 94.81 83 VAL A N 1
ATOM 619 C CA . VAL A 1 83 ? 3.582 -5.250 -15.413 1.00 94.81 83 VAL A CA 1
ATOM 620 C C . VAL A 1 83 ? 4.475 -5.743 -16.550 1.00 94.81 83 VAL A C 1
ATOM 622 O O . VAL A 1 83 ? 4.727 -5.023 -17.514 1.00 94.81 83 VAL A O 1
ATOM 625 N N . ALA A 1 84 ? 4.973 -6.973 -16.453 1.00 95.56 84 ALA A N 1
ATOM 626 C CA . ALA A 1 84 ? 5.815 -7.571 -17.474 1.00 95.56 84 ALA A CA 1
ATOM 627 C C . ALA A 1 84 ? 5.058 -7.794 -18.789 1.00 95.56 84 ALA A C 1
ATOM 629 O O . ALA A 1 84 ? 5.586 -7.445 -19.848 1.00 95.56 84 ALA A O 1
ATOM 630 N N . ALA A 1 85 ? 3.827 -8.306 -18.711 1.00 95.12 85 ALA A N 1
ATOM 631 C CA . ALA A 1 85 ? 2.939 -8.477 -19.854 1.00 95.12 85 ALA A CA 1
ATOM 632 C C . ALA A 1 85 ? 2.646 -7.132 -20.531 1.00 95.12 85 ALA A C 1
ATOM 634 O O . ALA A 1 85 ? 2.848 -7.001 -21.738 1.00 95.12 85 ALA A O 1
ATOM 635 N N . GLU A 1 86 ? 2.295 -6.110 -19.746 1.00 93.62 86 GLU A N 1
ATOM 636 C CA . GLU A 1 86 ? 2.041 -4.758 -20.246 1.00 93.62 86 GLU A CA 1
ATOM 637 C C . GLU A 1 86 ? 3.277 -4.184 -20.959 1.00 93.62 86 GLU A C 1
ATOM 639 O O . GLU A 1 86 ? 3.195 -3.626 -22.054 1.00 93.62 86 GLU A O 1
ATOM 644 N N . LEU A 1 87 ? 4.470 -4.355 -20.382 1.00 93.12 87 LEU A N 1
ATOM 645 C CA . LEU A 1 87 ? 5.705 -3.788 -20.923 1.00 93.12 87 LEU A CA 1
ATOM 646 C C . LEU A 1 87 ? 6.382 -4.639 -22.007 1.00 93.12 87 LEU A C 1
ATOM 648 O O . LEU A 1 87 ? 7.352 -4.162 -22.610 1.00 93.12 87 LEU A O 1
ATOM 652 N N . GLY A 1 88 ? 5.897 -5.853 -22.269 1.00 94.31 88 GLY A N 1
ATOM 653 C CA . GLY A 1 88 ? 6.529 -6.808 -23.181 1.00 94.31 88 GLY A CA 1
ATOM 654 C C . GLY A 1 88 ? 7.916 -7.259 -22.706 1.00 94.31 88 GLY A C 1
ATOM 655 O O . GLY A 1 88 ? 8.847 -7.359 -23.505 1.00 94.31 88 GLY A O 1
ATOM 656 N N . VAL A 1 89 ? 8.089 -7.465 -21.398 1.00 95.44 89 VAL A N 1
ATOM 657 C CA . VAL A 1 89 ? 9.337 -7.951 -20.780 1.00 95.44 89 VAL A CA 1
ATOM 658 C C . VAL A 1 89 ? 9.074 -9.203 -19.943 1.00 95.44 89 VAL A C 1
ATOM 660 O O . VAL A 1 89 ? 7.937 -9.618 -19.770 1.00 95.44 89 VAL A O 1
ATOM 663 N N . ALA A 1 90 ? 10.121 -9.825 -19.401 1.00 95.94 90 ALA A N 1
ATOM 664 C CA . ALA A 1 90 ? 9.967 -10.935 -18.462 1.00 95.94 90 ALA A CA 1
ATOM 665 C C . ALA A 1 90 ? 9.709 -10.431 -17.027 1.00 95.94 90 ALA A C 1
ATOM 667 O O . ALA A 1 90 ? 10.301 -9.436 -16.603 1.00 95.94 90 ALA A O 1
ATOM 668 N N . ALA A 1 91 ? 8.918 -11.161 -16.230 1.00 94.50 91 ALA A N 1
ATOM 669 C CA . ALA A 1 91 ? 8.638 -10.818 -14.825 1.00 94.50 91 ALA A CA 1
ATOM 670 C C . ALA A 1 91 ? 9.910 -10.707 -13.964 1.00 94.50 91 ALA A C 1
ATOM 672 O O . ALA A 1 91 ? 10.008 -9.857 -13.078 1.00 94.50 91 ALA A O 1
ATOM 673 N N . VAL A 1 92 ? 10.939 -11.509 -14.265 1.00 95.12 92 VAL A N 1
ATOM 674 C CA . VAL A 1 92 ? 12.256 -11.407 -13.614 1.00 95.12 92 VAL A CA 1
ATOM 675 C C . VAL A 1 92 ? 12.925 -10.050 -13.855 1.00 95.12 92 VAL A C 1
ATOM 677 O O . VAL A 1 92 ? 13.605 -9.537 -12.969 1.00 95.12 92 VAL A O 1
ATOM 680 N N . THR A 1 93 ? 12.708 -9.433 -15.020 1.00 93.81 93 THR A N 1
ATOM 681 C CA . THR A 1 93 ? 13.232 -8.101 -15.338 1.00 93.81 93 THR A CA 1
ATOM 682 C C . THR A 1 93 ? 12.576 -7.046 -14.452 1.00 93.81 93 THR A C 1
ATOM 684 O O . THR A 1 93 ? 13.285 -6.229 -13.870 1.00 93.81 93 THR A O 1
ATOM 687 N N . VAL A 1 94 ? 11.253 -7.120 -14.265 1.00 93.62 94 VAL A N 1
ATOM 688 C CA . VAL A 1 94 ? 10.514 -6.235 -13.347 1.00 93.62 94 VAL A CA 1
ATOM 689 C C . VAL A 1 94 ? 11.015 -6.405 -11.911 1.00 93.62 94 VAL A C 1
ATOM 691 O O . VAL A 1 94 ? 11.349 -5.423 -11.255 1.00 93.62 94 VAL A O 1
ATOM 694 N N . ARG A 1 95 ? 11.183 -7.648 -11.442 1.00 92.50 95 ARG A N 1
ATOM 695 C CA . ARG A 1 95 ? 11.716 -7.935 -10.097 1.00 92.50 95 ARG A CA 1
ATOM 696 C C . ARG A 1 95 ? 13.132 -7.380 -9.893 1.00 92.50 95 ARG A C 1
ATOM 698 O O . ARG A 1 95 ? 13.415 -6.844 -8.827 1.00 92.50 95 ARG A O 1
ATOM 705 N N . ARG A 1 96 ? 14.005 -7.459 -10.907 1.00 91.56 96 ARG A N 1
ATOM 706 C CA . ARG A 1 96 ? 15.361 -6.869 -10.874 1.00 91.56 96 ARG A CA 1
ATOM 707 C C . ARG A 1 96 ? 15.347 -5.341 -10.852 1.00 91.56 96 ARG A C 1
ATOM 709 O O . ARG A 1 96 ? 16.243 -4.746 -10.259 1.00 91.56 96 ARG A O 1
ATOM 716 N N . TRP A 1 97 ? 14.365 -4.710 -11.496 1.00 92.38 97 TRP A N 1
ATOM 717 C CA . TRP A 1 97 ? 14.159 -3.266 -11.380 1.00 92.38 97 TRP A CA 1
ATOM 718 C C . TRP A 1 97 ? 13.692 -2.886 -9.975 1.00 92.38 97 TRP A C 1
ATOM 720 O O . TRP A 1 97 ? 14.251 -1.979 -9.368 1.00 92.38 97 TRP A O 1
ATOM 730 N N . GLU A 1 98 ? 12.723 -3.620 -9.424 1.00 90.00 98 GLU A N 1
ATOM 731 C CA . GLU A 1 98 ? 12.189 -3.389 -8.076 1.00 90.00 98 GLU A CA 1
ATOM 732 C C . GLU A 1 98 ? 13.205 -3.608 -6.959 1.00 90.00 98 GLU A C 1
ATOM 734 O O . GLU A 1 98 ? 13.143 -2.926 -5.939 1.00 90.00 98 GLU A O 1
ATOM 739 N N . SER A 1 99 ? 14.134 -4.549 -7.135 1.00 87.19 99 SER A N 1
ATOM 740 C CA . SER A 1 99 ? 15.214 -4.787 -6.177 1.00 87.19 99 SER A CA 1
ATOM 741 C C . SER A 1 99 ? 16.385 -3.815 -6.334 1.00 87.19 99 SER A C 1
ATOM 743 O O . SER A 1 99 ? 17.363 -3.937 -5.606 1.00 87.19 99 SER A O 1
ATOM 745 N N . GLY A 1 100 ? 16.347 -2.916 -7.324 1.00 84.94 100 GLY A N 1
ATOM 746 C CA . GLY A 1 100 ? 17.449 -2.007 -7.635 1.00 84.94 100 GLY A CA 1
ATOM 747 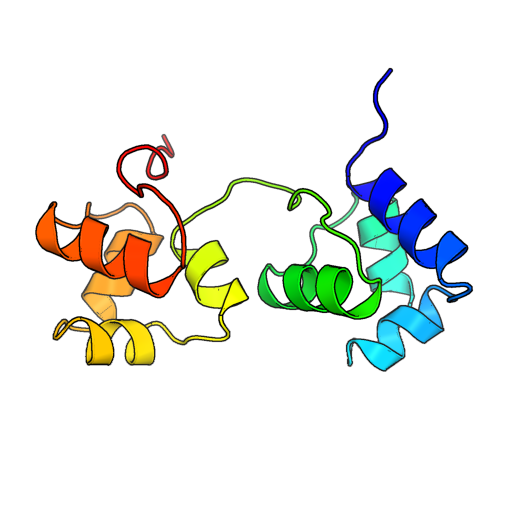C C . GLY A 1 100 ? 18.666 -2.676 -8.283 1.00 84.94 100 GLY A C 1
ATOM 748 O O . GLY A 1 100 ? 19.639 -1.984 -8.574 1.00 84.94 100 GLY A O 1
ATOM 749 N N . ALA A 1 101 ? 18.614 -3.981 -8.571 1.00 86.38 101 ALA A N 1
ATOM 750 C CA . ALA A 1 101 ? 19.715 -4.709 -9.206 1.00 86.38 101 ALA A CA 1
ATOM 751 C C . ALA A 1 101 ? 19.990 -4.202 -10.630 1.00 86.38 101 ALA A C 1
ATOM 753 O O . ALA A 1 101 ? 21.123 -4.228 -11.098 1.00 86.38 101 ALA A O 1
ATOM 754 N N . HIS A 1 102 ? 18.950 -3.747 -11.334 1.00 86.44 102 HIS A N 1
ATOM 755 C CA . HIS A 1 102 ? 19.062 -3.144 -12.659 1.00 86.44 102 HIS A CA 1
ATOM 756 C C . HIS A 1 102 ? 18.201 -1.887 -12.744 1.00 86.44 102 HIS A C 1
ATOM 758 O O . HIS A 1 102 ? 17.154 -1.799 -12.109 1.00 86.44 102 HIS A O 1
ATOM 764 N N . ARG A 1 103 ? 18.596 -0.933 -13.589 1.00 85.31 103 ARG A N 1
ATOM 765 C CA . A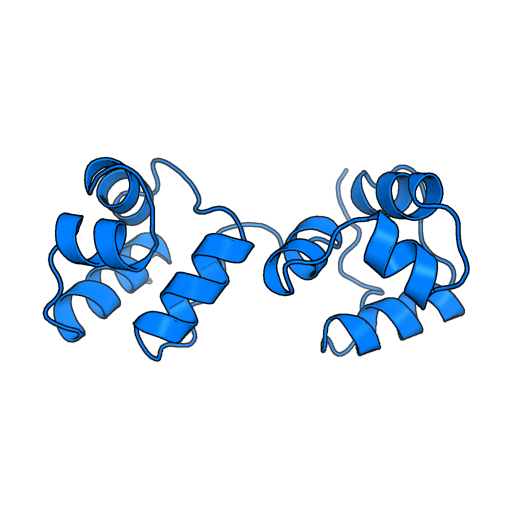RG A 1 103 ? 17.760 0.229 -13.912 1.00 85.31 103 ARG A CA 1
ATOM 766 C C . ARG A 1 103 ? 16.965 -0.014 -15.201 1.00 85.31 103 ARG A C 1
ATOM 768 O O . ARG A 1 103 ? 17.529 -0.536 -16.172 1.00 85.31 103 ARG A O 1
ATOM 775 N N . PRO A 1 104 ? 15.666 0.336 -15.246 1.00 88.25 104 PRO A N 1
ATOM 776 C CA . PRO A 1 104 ? 14.916 0.329 -16.493 1.00 88.25 104 PRO A CA 1
ATOM 777 C C . PRO A 1 104 ? 15.506 1.369 -17.451 1.00 88.25 104 PRO A C 1
ATOM 779 O O . PRO A 1 104 ? 15.851 2.479 -17.054 1.00 88.25 104 PRO A O 1
ATOM 782 N N . ARG A 1 105 ? 15.612 1.028 -18.739 1.00 88.56 105 ARG A N 1
ATOM 783 C CA . ARG A 1 105 ? 15.994 2.011 -19.770 1.00 88.56 105 ARG A CA 1
ATOM 784 C C . ARG A 1 105 ? 14.914 3.088 -19.896 1.00 88.56 105 ARG A C 1
ATOM 786 O O . ARG A 1 105 ? 13.750 2.794 -19.635 1.00 88.56 105 ARG A O 1
ATOM 793 N N . ALA A 1 106 ? 15.273 4.270 -20.406 1.00 86.81 106 ALA A N 1
ATOM 794 C CA . ALA A 1 106 ? 14.377 5.428 -20.545 1.00 86.81 106 ALA A CA 1
ATOM 795 C C . ALA A 1 106 ? 12.981 5.079 -21.099 1.00 86.81 106 ALA A C 1
ATOM 797 O O . ALA A 1 106 ? 11.975 5.432 -20.491 1.00 86.81 106 ALA A O 1
ATOM 798 N N . ARG A 1 107 ? 12.908 4.282 -22.176 1.00 89.19 107 ARG A N 1
ATOM 799 C CA . ARG A 1 107 ? 11.629 3.820 -22.751 1.00 89.19 107 ARG A CA 1
ATOM 800 C C . ARG A 1 107 ? 10.748 3.039 -21.764 1.00 89.19 107 ARG A C 1
ATOM 802 O O . ARG A 1 107 ? 9.538 3.203 -21.753 1.00 89.19 107 ARG A O 1
ATOM 809 N N . HIS A 1 108 ? 11.342 2.171 -20.942 1.00 90.88 108 HIS A N 1
ATOM 810 C CA . HIS A 1 108 ? 10.606 1.372 -19.960 1.00 90.88 108 HIS A CA 1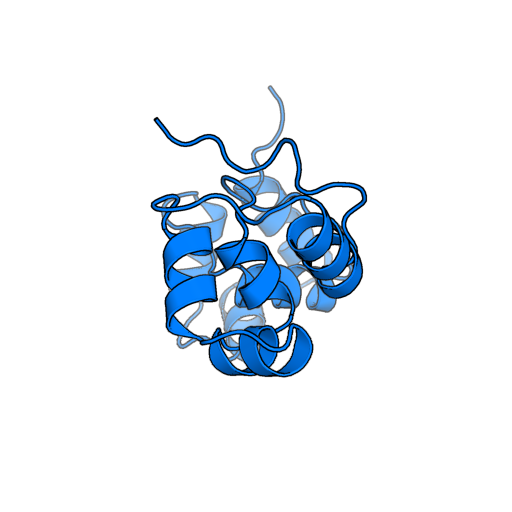
ATOM 811 C C . HIS A 1 108 ? 10.276 2.209 -18.726 1.00 90.88 108 HIS A C 1
ATOM 813 O O . HIS A 1 108 ? 9.185 2.070 -18.193 1.00 90.88 108 HIS A O 1
ATOM 819 N N . ALA A 1 109 ? 11.168 3.116 -18.319 1.00 88.88 109 ALA A N 1
ATOM 820 C CA . ALA A 1 109 ? 10.897 4.069 -17.250 1.00 88.88 109 ALA A CA 1
ATOM 821 C C . ALA A 1 109 ? 9.703 4.977 -17.593 1.00 88.88 109 ALA A C 1
ATOM 823 O O . ALA A 1 109 ? 8.822 5.151 -16.762 1.00 88.88 109 ALA A O 1
ATOM 824 N N . GLN A 1 110 ? 9.605 5.479 -18.827 1.00 89.06 110 GLN A N 1
ATOM 825 C CA . GLN A 1 110 ? 8.439 6.252 -19.273 1.00 89.06 110 GLN A CA 1
ATOM 826 C C . GLN A 1 110 ? 7.147 5.428 -19.243 1.00 89.06 110 GLN A C 1
ATOM 828 O O . GLN A 1 110 ? 6.136 5.895 -18.727 1.00 89.06 110 GLN A O 1
ATOM 833 N N . ARG A 1 111 ? 7.178 4.183 -19.736 1.00 91.44 111 ARG A N 1
ATOM 834 C CA . ARG A 1 111 ? 5.999 3.299 -19.705 1.00 91.44 111 ARG A CA 1
ATOM 835 C C . ARG A 1 111 ? 5.567 2.947 -18.282 1.00 91.44 111 ARG A C 1
ATOM 837 O O . ARG A 1 111 ? 4.379 2.956 -17.997 1.00 91.44 111 ARG A O 1
ATOM 844 N N . LEU A 1 112 ? 6.513 2.681 -17.381 1.00 91.31 112 LEU A N 1
ATOM 845 C CA . LEU A 1 112 ? 6.219 2.464 -15.962 1.00 91.31 112 LEU A CA 1
ATOM 846 C C . LEU A 1 112 ? 5.629 3.728 -15.316 1.00 91.31 112 LEU A C 1
ATOM 848 O O . LEU A 1 112 ? 4.683 3.626 -14.544 1.00 91.31 112 LEU A O 1
ATOM 852 N N . ALA A 1 113 ? 6.151 4.914 -15.643 1.00 89.56 113 ALA A N 1
ATOM 853 C CA . ALA A 1 113 ? 5.646 6.179 -15.115 1.00 89.56 113 ALA A CA 1
ATOM 854 C C . ALA A 1 113 ? 4.184 6.406 -15.533 1.00 89.56 113 ALA A C 1
ATOM 856 O O . ALA A 1 113 ? 3.337 6.685 -14.687 1.00 89.56 113 ALA A O 1
ATOM 857 N N . GLN A 1 114 ? 3.874 6.163 -16.811 1.00 90.12 114 GLN A N 1
ATOM 858 C CA . GLN A 1 114 ? 2.509 6.195 -17.342 1.00 90.12 114 GLN A CA 1
ATOM 859 C C . GLN A 1 114 ? 1.604 5.161 -16.663 1.00 90.12 114 GLN A C 1
ATOM 861 O O . GLN A 1 114 ? 0.526 5.517 -16.194 1.00 90.12 114 GLN A O 1
ATOM 866 N N . LEU A 1 115 ? 2.058 3.907 -16.550 1.00 90.44 115 LEU A N 1
ATOM 867 C CA . LEU A 1 115 ? 1.298 2.823 -15.918 1.00 90.44 115 LEU A CA 1
ATOM 868 C C . LEU A 1 115 ? 0.953 3.137 -14.456 1.00 90.44 115 LEU A C 1
ATOM 870 O O . LEU A 1 115 ? -0.142 2.838 -13.983 1.00 90.44 115 LEU A O 1
ATOM 874 N N . TYR A 1 116 ? 1.884 3.748 -13.727 1.00 89.25 116 TYR A N 1
ATOM 875 C CA . TYR A 1 116 ? 1.690 4.076 -12.319 1.00 89.25 116 TYR A CA 1
ATOM 876 C C . TYR A 1 116 ? 1.039 5.445 -12.095 1.00 89.25 116 TYR A C 1
ATOM 878 O O . TYR A 1 116 ? 0.543 5.694 -10.995 1.00 89.25 116 TYR A O 1
ATOM 886 N N . GLY A 1 117 ? 0.949 6.290 -13.125 1.00 86.06 117 GLY A N 1
ATOM 887 C CA . GLY A 1 117 ? 0.401 7.644 -13.042 1.00 86.06 117 GLY A CA 1
ATOM 888 C C . GLY A 1 117 ? 1.315 8.620 -12.298 1.00 86.06 117 GLY A C 1
ATOM 889 O O . GLY A 1 117 ? 0.822 9.494 -11.595 1.00 86.06 117 GLY A O 1
ATOM 890 N N . VAL A 1 118 ? 2.636 8.448 -12.408 1.00 84.62 118 VAL A N 1
ATOM 891 C CA . VAL A 1 118 ? 3.638 9.360 -11.830 1.00 84.62 118 VAL A CA 1
ATOM 892 C C . VAL A 1 118 ? 4.337 10.141 -12.938 1.00 84.62 118 VAL A C 1
ATOM 894 O O . VAL A 1 118 ? 4.525 9.620 -14.034 1.00 84.62 118 VAL A O 1
ATOM 897 N N . ALA A 1 119 ? 4.728 11.388 -12.660 1.00 76.31 119 ALA A N 1
ATOM 898 C CA . ALA A 1 119 ? 5.300 12.276 -13.674 1.00 76.31 119 ALA A CA 1
ATOM 899 C C . ALA A 1 119 ? 6.600 11.717 -14.272 1.00 76.31 119 ALA A C 1
ATOM 901 O O . ALA A 1 119 ? 6.759 11.689 -15.490 1.00 76.31 119 ALA A O 1
ATOM 902 N N . THR A 1 120 ? 7.503 11.224 -13.418 1.00 74.06 120 THR A N 1
ATOM 903 C CA . THR A 1 120 ? 8.816 10.728 -13.831 1.00 74.06 120 THR A CA 1
ATOM 904 C C . THR A 1 120 ? 9.351 9.709 -12.825 1.00 74.06 120 THR A C 1
ATOM 906 O O . THR A 1 120 ? 9.322 9.945 -11.624 1.00 74.06 120 THR A O 1
ATOM 909 N N . LEU A 1 121 ? 9.891 8.588 -13.317 1.00 73.38 121 LEU A N 1
ATOM 910 C CA . LEU A 1 121 ? 10.583 7.581 -12.493 1.00 73.38 121 LEU A CA 1
ATOM 911 C C . LEU A 1 121 ? 12.107 7.775 -12.416 1.00 73.38 121 LEU A C 1
ATOM 913 O O . LEU A 1 121 ? 12.776 7.006 -11.729 1.00 73.38 121 LEU A O 1
ATOM 917 N N . LEU A 1 122 ? 12.659 8.770 -13.125 1.00 57.91 122 LEU A N 1
ATOM 918 C CA . LEU A 1 122 ? 14.107 9.020 -13.214 1.00 57.91 122 LEU A CA 1
ATOM 919 C C . LEU A 1 122 ? 14.763 9.306 -11.854 1.00 57.91 122 LEU A C 1
ATOM 921 O O . LEU A 1 122 ? 15.946 9.029 -11.709 1.00 57.91 122 LEU A O 1
ATOM 925 N N . GLU A 1 123 ? 14.006 9.779 -10.864 1.00 50.97 123 GLU A N 1
ATOM 926 C CA . GLU A 1 123 ? 14.537 10.190 -9.554 1.00 50.97 123 GLU A CA 1
ATOM 927 C C . GLU A 1 123 ? 14.288 9.160 -8.438 1.00 50.97 123 GLU A C 1
ATOM 929 O O . GLU A 1 123 ? 14.836 9.268 -7.351 1.00 50.97 123 GLU A O 1
ATOM 934 N N . MET A 1 124 ? 13.484 8.121 -8.690 1.00 53.19 124 MET A N 1
ATOM 935 C CA . MET A 1 124 ? 12.915 7.262 -7.633 1.00 53.19 124 MET A CA 1
ATOM 936 C C . MET A 1 124 ? 13.675 5.942 -7.435 1.00 53.19 124 MET A C 1
ATOM 938 O O . MET A 1 124 ? 13.129 4.962 -6.928 1.00 53.19 124 MET A O 1
ATOM 942 N N . THR A 1 125 ? 14.915 5.865 -7.921 1.00 46.75 125 THR A N 1
ATOM 943 C CA . THR A 1 125 ? 15.723 4.636 -7.886 1.00 46.75 125 THR A CA 1
ATOM 944 C C . THR A 1 125 ? 17.079 4.870 -7.235 1.00 46.75 125 THR A C 1
ATOM 946 O O . THR A 1 125 ? 18.111 4.475 -7.776 1.00 46.75 125 THR A O 1
ATOM 949 N N . GLU A 1 126 ? 17.087 5.476 -6.055 1.00 36.91 126 GLU A N 1
ATOM 950 C CA . GLU A 1 126 ? 18.263 5.491 -5.191 1.00 36.91 126 GLU A CA 1
ATOM 951 C C . GLU A 1 126 ? 17.977 4.708 -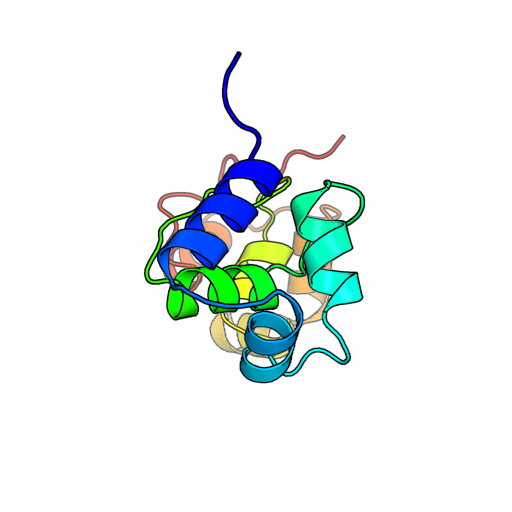3.917 1.00 36.91 126 GLU A C 1
ATOM 953 O O . GLU A 1 126 ? 17.367 5.207 -2.985 1.00 36.91 126 GLU A O 1
ATOM 958 N N . ARG A 1 127 ? 18.485 3.475 -3.849 1.00 41.31 127 ARG A N 1
ATOM 959 C CA . ARG A 1 127 ? 18.979 2.972 -2.570 1.00 41.31 127 ARG A CA 1
ATOM 960 C C . ARG A 1 127 ? 20.415 2.500 -2.731 1.00 41.31 127 ARG A C 1
ATOM 962 O O . ARG A 1 127 ? 20.680 1.593 -3.523 1.00 41.31 127 ARG A O 1
ATOM 969 N N . HIS A 1 128 ? 21.291 3.207 -2.019 1.00 34.28 128 HIS A N 1
ATOM 970 C CA . HIS A 1 128 ? 22.590 2.749 -1.540 1.00 34.28 128 HIS A CA 1
ATOM 971 C C . HIS A 1 128 ? 22.397 1.755 -0.391 1.00 34.28 128 HIS A C 1
ATOM 973 O O . HIS A 1 128 ? 21.406 1.913 0.362 1.00 34.28 128 HIS A O 1
#

Secondary structure (DSSP, 8-state):
-PPPHHHHHHHHHHHTT--HHHHHHHTT-S-HHHHHHHHTTSSPPPHHHHHHHHHHTT--PPPSS---HHHHHHHTT--HHHHHHHHTS-HHHHHHHHTTSSPPPHHHHHHHHHHHT-S-STTS----

pLDDT: mean 86.35, std 11.73, range [34.28, 95.94]

Radius of gyration: 16.42 Å; chains: 1; bounding box: 39×32×40 Å

Foldseek 3Di:
DDDDLLCVLVVLCVVVVHDLQRLCVQLVHDGSVVNVCSSVVVDFDQLCSVLVSCVVSVHDGDHPDADFLVSLCVVVVHQLCRLCVQQVHDSVVSVCCRVLVDPDDPVSQVVSCVVSVHPGPPPRRDDD

Sequence (128 aa):
MGMSVAQRLREARVAAGLTQAQLAARLGVADGTRVAAWEHGRATPHPATWAAICSLLDTDLEEPGEVTLRSLRLRRGLTPEDVAAELGVAAVTVRRWESGAHRPRARHAQRLAQLYGVATLLEMTERH

InterPro domains:
  IPR001387 Cro/C1-type, helix-turn-helix domain [PS50943] (9-64)
  IPR001387 Cro/C1-type, helix-turn-helix domain [PS50943] (69-122)
  IPR001387 Cro/C1-type, helix-turn-helix domain [SM00530] (8-64)
  IPR001387 Cro/C1-type, helix-turn-helix domain [SM00530] (68-123)
  IPR001387 Cro/C1-type, helix-turn-helix domain [cd00093] (6-63)
  IPR001387 Cro/C1-type, helix-turn-helix domain [cd00093] (75-118)
  IPR010982 Lambda repressor-like, DNA-binding domain superfamily [G3DSA:1.10.260.40] (3-64)
  IPR010982 Lambda repressor-like, DNA-binding domain superfamily [G3DSA:1.10.260.40] (67-122)
  IPR010982 Lambda repressor-like, DNA-binding domain superfamily [SSF47413] (3-63)
  IPR010982 Lambda repressor-like, DNA-binding domain superfamily [SSF47413] (68-119)